Protein AF-A0A8T6IIN9-F1 (afdb_monomer_lite)

Radius of gyration: 18.62 Å; chains: 1; bounding box: 38×16×51 Å

Sequence (48 aa):
MAPAANINARVAGMTPYQPGKPIEELARELGLSDIVKLASNENPRGPG

Secondary structure (DSSP, 8-state):
----TTS-HHHHTSPPP-PPPPHHHHHHHHT-S-----SS---TT---

Structure (mmCIF, N/CA/C/O backbone):
data_AF-A0A8T6IIN9-F1
#
_entry.id   AF-A0A8T6IIN9-F1
#
loop_
_atom_site.group_PDB
_atom_site.id
_atom_site.type_symbol
_atom_site.label_atom_id
_atom_site.label_alt_id
_atom_site.label_comp_id
_atom_site.label_asym_id
_atom_site.label_entity_id
_atom_site.label_seq_id
_atom_site.pdbx_PDB_ins_code
_atom_site.Cartn_x
_atom_site.Cartn_y
_atom_site.Cartn_z
_atom_site.occupancy
_atom_site.B_iso_or_equiv
_atom_site.auth_seq_id
_atom_site.auth_comp_id
_atom_site.auth_asym_id
_atom_site.auth_atom_id
_atom_site.pdbx_PDB_model_num
ATOM 1 N N . MET A 1 1 ? 6.541 4.846 -29.750 1.00 49.97 1 MET A N 1
ATOM 2 C CA . MET A 1 1 ? 7.546 4.923 -28.670 1.00 49.97 1 MET A CA 1
ATOM 3 C C . MET A 1 1 ? 8.731 4.077 -29.104 1.00 49.97 1 MET A C 1
ATOM 5 O O . MET A 1 1 ? 8.561 2.875 -29.246 1.00 49.97 1 MET A O 1
ATOM 9 N N . ALA A 1 2 ? 9.857 4.694 -29.473 1.00 50.25 2 ALA A N 1
ATOM 10 C CA . ALA A 1 2 ? 11.049 3.948 -29.882 1.00 50.25 2 ALA A CA 1
ATOM 11 C C . ALA A 1 2 ? 11.573 3.126 -28.688 1.00 50.25 2 ALA A C 1
ATOM 13 O O . ALA A 1 2 ? 11.501 3.626 -27.561 1.00 50.25 2 ALA A O 1
ATOM 14 N N . PRO A 1 3 ? 12.067 1.890 -28.885 1.00 54.72 3 PRO A N 1
ATOM 15 C CA . PRO A 1 3 ? 12.636 1.124 -27.788 1.00 54.72 3 PRO A CA 1
ATOM 16 C C . PRO A 1 3 ? 13.840 1.887 -27.237 1.00 54.72 3 PRO A C 1
ATOM 18 O O . PRO A 1 3 ? 14.693 2.354 -27.992 1.00 54.72 3 PRO A O 1
ATOM 21 N N . ALA A 1 4 ? 13.881 2.050 -25.916 1.00 63.50 4 ALA A N 1
ATOM 22 C CA . ALA A 1 4 ? 14.997 2.658 -25.215 1.00 63.50 4 ALA A CA 1
ATOM 23 C C . ALA A 1 4 ? 16.263 1.842 -25.513 1.00 63.50 4 ALA A C 1
ATOM 25 O O . ALA A 1 4 ? 16.473 0.770 -24.949 1.00 63.50 4 ALA A O 1
ATOM 26 N N . ALA A 1 5 ? 17.085 2.339 -26.437 1.00 66.12 5 ALA A N 1
ATOM 27 C CA . ALA A 1 5 ? 18.189 1.616 -27.068 1.00 66.12 5 ALA A CA 1
ATOM 28 C C . ALA A 1 5 ? 19.351 1.250 -26.118 1.00 66.12 5 ALA A C 1
ATOM 30 O O . ALA A 1 5 ? 20.399 0.808 -26.575 1.00 66.12 5 ALA A O 1
ATOM 31 N N . ASN A 1 6 ? 19.185 1.422 -24.803 1.00 83.00 6 ASN A N 1
ATOM 32 C CA . ASN A 1 6 ? 20.217 1.167 -23.803 1.00 83.00 6 ASN A CA 1
ATOM 33 C C . ASN A 1 6 ? 19.666 0.569 -22.490 1.00 83.00 6 ASN A C 1
ATOM 35 O O . ASN A 1 6 ? 20.220 0.796 -21.417 1.00 83.00 6 ASN A O 1
ATOM 39 N N . ILE A 1 7 ? 18.543 -0.159 -22.545 1.00 87.50 7 ILE A N 1
ATOM 40 C CA . ILE A 1 7 ? 18.010 -0.893 -21.386 1.00 87.50 7 ILE A CA 1
ATOM 41 C C . ILE A 1 7 ? 18.477 -2.350 -21.447 1.00 87.50 7 ILE A C 1
ATOM 43 O O . ILE A 1 7 ? 18.391 -3.002 -22.486 1.00 87.50 7 ILE A O 1
ATOM 47 N N . ASN A 1 8 ? 18.954 -2.879 -20.317 1.00 92.62 8 ASN A N 1
ATOM 48 C CA . ASN A 1 8 ? 19.313 -4.290 -20.195 1.00 92.62 8 ASN A CA 1
ATOM 49 C C . ASN A 1 8 ? 18.107 -5.185 -20.533 1.00 92.62 8 ASN A C 1
ATOM 51 O O . ASN A 1 8 ? 17.024 -4.997 -19.979 1.00 92.62 8 ASN A O 1
ATOM 55 N N . ALA A 1 9 ? 18.304 -6.200 -21.378 1.00 92.25 9 ALA A N 1
ATOM 56 C CA . ALA A 1 9 ? 17.233 -7.091 -21.830 1.00 92.25 9 ALA A CA 1
ATOM 57 C C . ALA A 1 9 ? 16.454 -7.759 -20.680 1.00 92.25 9 ALA A C 1
ATOM 59 O O . ALA A 1 9 ? 15.251 -7.977 -20.801 1.00 92.25 9 ALA A O 1
ATOM 60 N N . ARG A 1 10 ? 17.109 -8.033 -19.541 1.00 92.94 10 ARG A N 1
ATOM 61 C CA . ARG A 1 10 ? 16.440 -8.592 -18.357 1.00 92.94 10 ARG A CA 1
ATOM 62 C C . ARG A 1 10 ? 15.454 -7.610 -17.743 1.00 92.94 10 ARG A C 1
ATOM 64 O O . ARG A 1 10 ? 14.376 -8.026 -17.358 1.00 92.94 10 ARG A O 1
ATOM 71 N N . VAL A 1 11 ? 15.810 -6.327 -17.692 1.00 91.94 11 VAL A N 1
ATOM 72 C CA . VAL A 1 11 ? 14.948 -5.263 -17.158 1.00 91.94 11 VAL A CA 1
ATOM 73 C C . VAL A 1 11 ? 13.789 -4.989 -18.112 1.00 91.94 11 VAL A C 1
ATOM 75 O O . VAL A 1 11 ? 12.656 -4.855 -17.670 1.00 91.94 11 VAL A O 1
ATOM 78 N N . ALA A 1 12 ? 14.048 -4.978 -19.423 1.00 90.94 12 ALA A N 1
ATOM 79 C CA . ALA A 1 12 ? 13.005 -4.796 -20.434 1.00 90.94 12 ALA A CA 1
ATOM 80 C C . ALA A 1 12 ? 11.949 -5.920 -20.427 1.00 90.94 12 ALA A C 1
ATOM 82 O O . ALA A 1 12 ? 10.810 -5.685 -20.817 1.00 90.94 12 ALA A O 1
ATOM 83 N N . GLY A 1 13 ? 12.321 -7.127 -19.982 1.00 92.19 13 GLY A N 1
ATOM 84 C CA . GLY A 1 13 ? 11.408 -8.259 -19.815 1.00 92.19 13 GLY A CA 1
ATOM 85 C C . GLY A 1 13 ? 10.657 -8.297 -18.479 1.00 92.19 13 GLY A C 1
ATOM 86 O O . GLY A 1 13 ? 9.826 -9.182 -18.290 1.00 92.19 13 GLY A O 1
ATOM 87 N N . MET A 1 14 ? 10.941 -7.387 -17.541 1.00 94.75 14 MET A N 1
ATOM 88 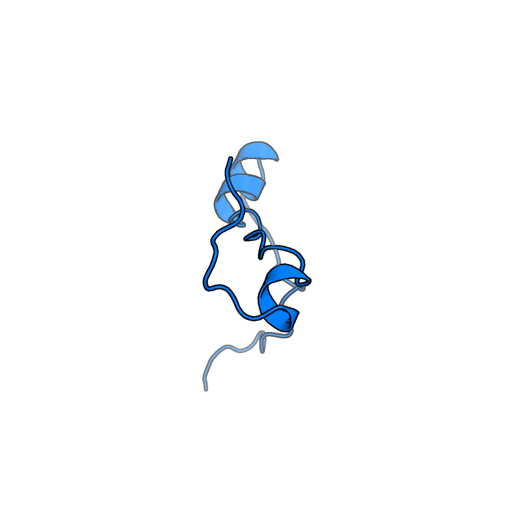C CA . MET A 1 14 ? 10.221 -7.331 -16.267 1.00 94.75 14 MET A CA 1
ATOM 89 C C . MET A 1 14 ? 8.862 -6.664 -16.451 1.00 94.75 14 MET A C 1
ATOM 91 O O . MET A 1 14 ? 8.739 -5.641 -17.124 1.00 94.75 14 MET A O 1
ATOM 95 N N . THR A 1 15 ? 7.843 -7.198 -15.781 1.00 94.50 15 THR A N 1
ATOM 96 C CA . THR A 1 15 ? 6.571 -6.491 -15.626 1.00 94.50 15 THR A CA 1
ATOM 97 C C . THR A 1 15 ? 6.821 -5.186 -14.866 1.00 94.50 15 THR A C 1
ATOM 99 O O . THR A 1 15 ? 7.393 -5.235 -13.771 1.00 94.50 15 THR A O 1
ATOM 102 N N . PRO A 1 16 ? 6.408 -4.022 -15.401 1.00 93.56 16 PRO A N 1
ATOM 103 C CA . PRO A 1 16 ? 6.535 -2.759 -14.690 1.00 93.56 16 PRO A CA 1
ATOM 104 C C . PRO A 1 16 ? 5.860 -2.822 -13.321 1.00 93.56 16 PRO A C 1
ATOM 106 O O . PRO A 1 16 ? 4.749 -3.342 -13.195 1.00 93.56 16 PRO A O 1
ATOM 109 N N . TYR A 1 17 ? 6.525 -2.273 -12.305 1.00 94.25 17 TYR A N 1
ATOM 110 C CA . TYR A 1 17 ? 5.948 -2.171 -10.970 1.00 94.25 17 TYR A CA 1
ATOM 111 C C . TYR A 1 17 ? 4.700 -1.292 -11.016 1.00 94.25 17 TYR A C 1
ATOM 113 O O . TYR A 1 17 ? 4.764 -0.120 -11.391 1.00 94.25 17 TYR A O 1
ATOM 121 N N . GLN A 1 18 ? 3.571 -1.869 -10.622 1.00 92.81 18 GLN A N 1
ATOM 122 C CA . GLN A 1 18 ? 2.339 -1.131 -10.408 1.00 92.81 18 GLN A CA 1
ATOM 123 C C . GLN A 1 18 ? 2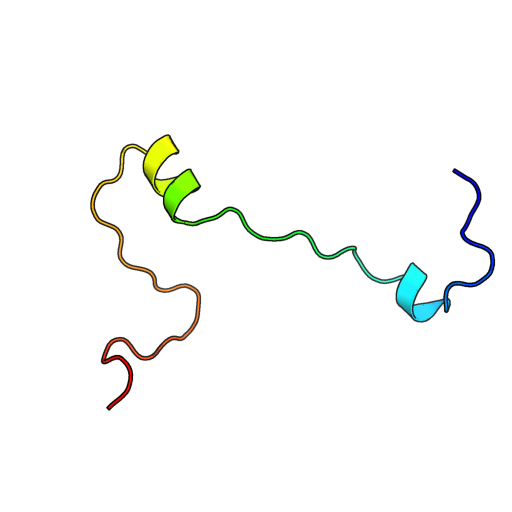.184 -0.937 -8.902 1.00 92.81 18 GLN A C 1
ATOM 125 O O . GLN A 1 18 ? 1.999 -1.928 -8.189 1.00 92.81 18 GLN A O 1
ATOM 130 N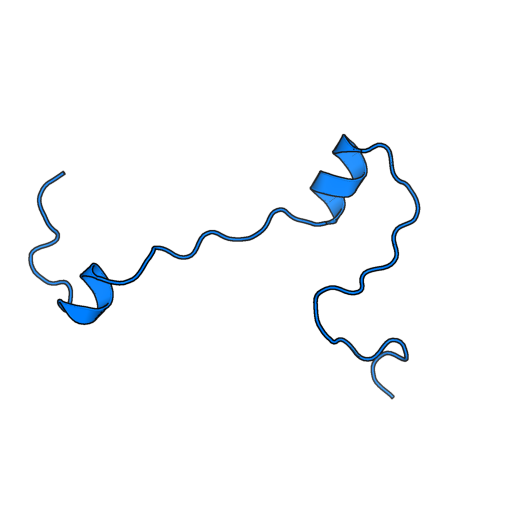 N . PRO A 1 19 ? 2.302 0.299 -8.389 1.00 91.94 19 PRO A N 1
ATOM 131 C CA . PRO A 1 19 ? 2.039 0.545 -6.983 1.00 91.94 19 PRO A CA 1
ATOM 132 C C . PRO A 1 19 ? 0.586 0.186 -6.663 1.00 91.94 19 PRO A C 1
ATOM 134 O O . PRO A 1 19 ? -0.327 0.477 -7.438 1.00 91.94 19 PRO A O 1
ATOM 137 N N . GLY A 1 20 ? 0.380 -0.448 -5.510 1.00 90.31 20 GLY A N 1
ATOM 138 C CA . GLY A 1 20 ? -0.960 -0.679 -4.985 1.00 90.31 20 GLY A CA 1
ATOM 139 C C . GLY A 1 20 ? -1.662 0.638 -4.647 1.00 90.31 20 GLY A C 1
ATOM 140 O O . GLY A 1 20 ? -1.019 1.656 -4.384 1.00 90.31 20 GLY A O 1
ATOM 141 N N . LYS A 1 21 ? -2.995 0.602 -4.631 1.00 91.69 21 LYS A N 1
ATOM 142 C CA . LYS A 1 21 ? -3.819 1.726 -4.184 1.00 91.69 21 LYS A CA 1
ATOM 143 C C . LYS A 1 21 ? -3.569 2.021 -2.693 1.00 91.69 21 LYS A C 1
ATOM 145 O O . LYS A 1 21 ? -3.518 1.064 -1.916 1.00 91.69 21 LYS A O 1
ATOM 150 N N . PRO A 1 22 ? -3.457 3.295 -2.270 1.00 92.44 22 PRO A N 1
ATOM 151 C CA . PRO A 1 22 ? -3.403 3.647 -0.853 1.00 92.44 22 PRO A CA 1
ATOM 152 C C . PRO A 1 22 ? -4.633 3.131 -0.099 1.00 92.44 22 PRO A C 1
ATOM 154 O O . PRO A 1 22 ? -5.758 3.200 -0.604 1.00 92.44 22 PRO A O 1
ATOM 157 N N . ILE A 1 23 ? -4.432 2.629 1.120 1.00 91.00 23 ILE A N 1
ATOM 158 C CA . ILE A 1 23 ? -5.521 2.052 1.920 1.00 91.00 23 ILE A CA 1
ATOM 159 C C . ILE A 1 23 ? -6.561 3.115 2.296 1.00 91.00 23 ILE A C 1
ATOM 161 O O . ILE A 1 23 ? -7.753 2.826 2.306 1.00 91.00 23 ILE A O 1
ATOM 165 N N . GLU A 1 24 ? -6.131 4.359 2.507 1.00 92.38 24 GLU A N 1
ATOM 166 C CA . GLU A 1 24 ? -6.981 5.508 2.828 1.00 92.38 24 GLU A CA 1
ATOM 167 C C . GLU A 1 24 ? -7.900 5.876 1.658 1.00 92.38 24 GLU A C 1
ATOM 169 O O . GLU A 1 24 ? -9.059 6.247 1.845 1.00 92.38 24 GLU A O 1
ATOM 174 N N . GLU A 1 25 ? -7.394 5.752 0.430 1.00 94.69 25 GLU A N 1
ATOM 175 C CA . GLU A 1 25 ? -8.175 6.024 -0.773 1.00 94.69 25 GLU A CA 1
ATOM 176 C C . GLU A 1 25 ? -9.250 4.954 -0.973 1.00 94.69 25 GLU A C 1
ATOM 178 O O . GLU A 1 25 ? -10.406 5.284 -1.235 1.00 94.69 25 GLU A O 1
ATOM 183 N N . LEU A 1 26 ? -8.886 3.683 -0.779 1.00 93.06 26 LEU A N 1
ATOM 184 C CA . LEU A 1 26 ? -9.826 2.565 -0.810 1.00 93.06 26 LEU A CA 1
ATOM 185 C C . LEU A 1 26 ? -10.894 2.690 0.290 1.00 93.06 26 LEU A C 1
ATOM 187 O O . LEU A 1 26 ? -12.075 2.481 0.024 1.00 93.06 26 LEU A O 1
ATOM 191 N N . ALA A 1 27 ? -10.495 3.074 1.506 1.00 94.94 27 ALA A N 1
ATOM 192 C CA . ALA A 1 27 ? -11.401 3.296 2.630 1.00 94.94 27 ALA A CA 1
ATOM 193 C C . ALA A 1 27 ? -12.470 4.342 2.297 1.00 94.94 27 ALA A C 1
ATOM 195 O O . ALA A 1 27 ? -13.662 4.105 2.491 1.00 94.94 27 ALA A O 1
ATOM 196 N N . ARG A 1 28 ? -12.045 5.479 1.728 1.00 95.25 28 ARG A N 1
ATOM 197 C CA . ARG A 1 28 ? -12.941 6.566 1.321 1.00 95.25 28 ARG A CA 1
ATOM 198 C C . ARG A 1 28 ? -13.927 6.128 0.241 1.00 95.25 28 ARG A C 1
ATOM 200 O O . ARG A 1 28 ? -15.094 6.493 0.316 1.00 95.25 28 ARG A O 1
ATOM 207 N N . GLU A 1 29 ? -13.476 5.362 -0.749 1.00 96.62 29 GLU A N 1
ATOM 208 C CA . GLU A 1 29 ? -14.346 4.858 -1.821 1.00 96.62 29 GLU A CA 1
ATOM 209 C C . GLU A 1 29 ? -15.395 3.867 -1.327 1.00 96.62 29 GLU A C 1
ATOM 211 O O . GLU A 1 29 ? -16.526 3.880 -1.808 1.00 96.62 29 GLU A O 1
ATOM 216 N N . LEU A 1 30 ? -15.032 3.029 -0.356 1.00 95.88 30 LEU A N 1
ATOM 217 C CA . LEU A 1 30 ? -15.934 2.040 0.229 1.00 95.88 30 LEU A CA 1
ATOM 218 C C . LEU A 1 30 ? -16.781 2.600 1.384 1.00 95.88 30 LEU A C 1
ATOM 220 O O . LEU A 1 30 ? -17.639 1.891 1.902 1.00 95.88 30 LEU A O 1
ATOM 224 N N . GLY A 1 31 ? -16.553 3.852 1.798 1.00 96.69 31 GLY A N 1
ATOM 225 C CA . GLY A 1 31 ? -17.247 4.471 2.930 1.00 96.69 31 GLY A CA 1
ATOM 226 C C . GLY A 1 31 ? -16.896 3.843 4.283 1.00 96.69 31 GLY A C 1
ATOM 227 O O . GLY A 1 31 ? -17.719 3.850 5.196 1.00 96.69 31 GLY A O 1
ATOM 228 N N . LEU A 1 32 ? -15.695 3.274 4.411 1.00 96.56 32 LEU A N 1
ATOM 229 C CA . LEU A 1 32 ? -15.232 2.597 5.619 1.00 96.56 32 LEU A CA 1
ATOM 230 C C . LEU A 1 32 ? -14.477 3.568 6.528 1.00 96.56 32 LEU A C 1
ATOM 232 O O . LEU A 1 32 ? -13.542 4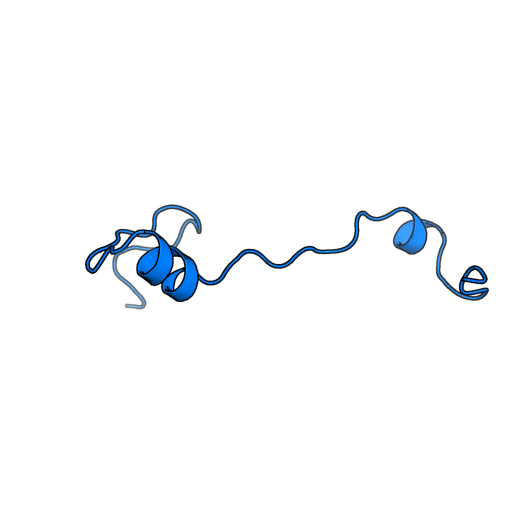.241 6.097 1.00 96.56 32 LEU A O 1
ATOM 236 N N . SER A 1 33 ? -14.866 3.604 7.800 1.00 92.25 33 SER A N 1
ATOM 237 C CA . SER A 1 33 ? -14.197 4.390 8.843 1.00 92.25 33 SER A CA 1
ATOM 238 C C . SER A 1 33 ? -13.283 3.559 9.746 1.00 92.25 33 SER A C 1
ATOM 240 O O . SER A 1 33 ? -12.457 4.131 10.448 1.00 92.25 33 SER A O 1
ATOM 242 N N . ASP A 1 34 ? -13.443 2.234 9.747 1.00 92.56 34 ASP A N 1
ATOM 243 C CA . ASP A 1 34 ? -12.665 1.299 10.562 1.00 92.56 34 ASP A CA 1
ATOM 244 C C . ASP A 1 34 ? -12.214 0.110 9.704 1.00 92.56 34 ASP A C 1
ATOM 246 O O . ASP A 1 34 ? -13.021 -0.498 8.994 1.00 92.56 34 ASP A O 1
ATOM 250 N N . ILE A 1 35 ? -10.909 -0.171 9.704 1.00 91.31 35 ILE A N 1
ATOM 251 C CA . ILE A 1 35 ? -10.268 -1.168 8.841 1.00 91.31 35 ILE A CA 1
ATOM 252 C C . ILE A 1 35 ? -9.152 -1.864 9.616 1.00 91.31 35 ILE A C 1
ATOM 254 O O . ILE A 1 35 ? -8.271 -1.224 10.186 1.00 91.31 35 ILE A O 1
ATOM 258 N N . VAL A 1 36 ? -9.129 -3.195 9.535 1.00 90.56 36 VAL A N 1
ATOM 259 C CA . VAL A 1 36 ? -8.033 -4.024 10.048 1.00 90.56 36 VAL A CA 1
ATOM 260 C C . VAL A 1 36 ? -7.166 -4.500 8.882 1.00 90.56 36 VAL A C 1
ATOM 262 O O . VAL A 1 36 ? -7.617 -5.244 8.010 1.00 90.56 36 VAL A O 1
ATOM 265 N N . LYS A 1 37 ? -5.898 -4.080 8.858 1.00 88.62 37 LYS A N 1
ATOM 266 C CA . LYS A 1 37 ? -4.925 -4.457 7.823 1.00 88.62 37 LYS A CA 1
ATOM 267 C C . LYS A 1 37 ? -4.275 -5.806 8.152 1.00 88.62 37 LYS A C 1
ATOM 269 O O . LYS A 1 37 ? -3.542 -5.917 9.126 1.00 88.62 37 LYS A O 1
ATOM 274 N N . LEU A 1 38 ? -4.480 -6.808 7.291 1.00 90.94 38 LEU A N 1
ATOM 275 C CA . LEU A 1 38 ? -3.882 -8.153 7.421 1.00 90.94 38 LEU A CA 1
ATOM 276 C C . LEU A 1 38 ? -2.930 -8.525 6.264 1.00 90.94 38 LEU A C 1
ATOM 278 O O . LEU A 1 38 ? -2.464 -9.655 6.182 1.00 90.94 38 LEU A O 1
ATOM 282 N N . ALA A 1 39 ? -2.638 -7.587 5.356 1.00 88.12 39 ALA A N 1
ATOM 283 C CA . ALA A 1 39 ? -2.027 -7.882 4.054 1.00 88.12 39 ALA A CA 1
ATOM 284 C C . ALA A 1 39 ? -0.488 -7.746 3.980 1.00 88.12 39 ALA A C 1
ATOM 286 O O . ALA A 1 39 ? 0.087 -8.009 2.928 1.00 88.12 39 ALA A O 1
ATOM 287 N N . SER A 1 40 ? 0.191 -7.321 5.054 1.00 88.19 40 SER A N 1
ATOM 288 C CA . SER A 1 40 ? 1.635 -6.991 5.020 1.00 88.19 40 SER A CA 1
ATOM 289 C C . SER A 1 40 ? 2.505 -7.802 5.981 1.00 88.19 40 SER A C 1
ATOM 291 O O . SER A 1 40 ? 3.684 -7.496 6.121 1.00 88.19 40 SER A O 1
ATOM 293 N N . ASN A 1 41 ? 1.951 -8.828 6.637 1.00 91.38 41 ASN A N 1
ATOM 294 C CA . ASN A 1 41 ? 2.657 -9.631 7.648 1.00 91.38 41 ASN A CA 1
ATOM 295 C C . ASN A 1 41 ? 3.311 -8.785 8.764 1.00 91.38 41 ASN A C 1
ATOM 297 O O . ASN A 1 41 ? 4.350 -9.153 9.309 1.00 91.38 41 ASN A O 1
ATOM 301 N N . GLU A 1 42 ? 2.724 -7.632 9.086 1.00 91.75 42 GLU A N 1
ATOM 302 C CA . GLU A 1 42 ? 3.214 -6.740 10.137 1.00 91.75 42 GLU A CA 1
ATOM 303 C C . GLU A 1 42 ? 2.923 -7.331 11.522 1.00 91.75 42 GLU A C 1
ATOM 305 O O . GLU A 1 42 ? 1.927 -8.032 11.718 1.00 91.75 42 GLU A O 1
ATOM 310 N N . ASN A 1 43 ? 3.784 -7.041 12.504 1.00 91.69 43 ASN A N 1
ATOM 311 C CA . ASN A 1 43 ? 3.510 -7.411 13.889 1.00 91.69 43 ASN A CA 1
ATOM 312 C C . ASN A 1 43 ? 2.378 -6.518 14.432 1.00 91.69 43 ASN A C 1
ATOM 314 O O . ASN A 1 43 ? 2.591 -5.309 14.562 1.00 91.69 43 ASN A O 1
ATOM 318 N N . PRO A 1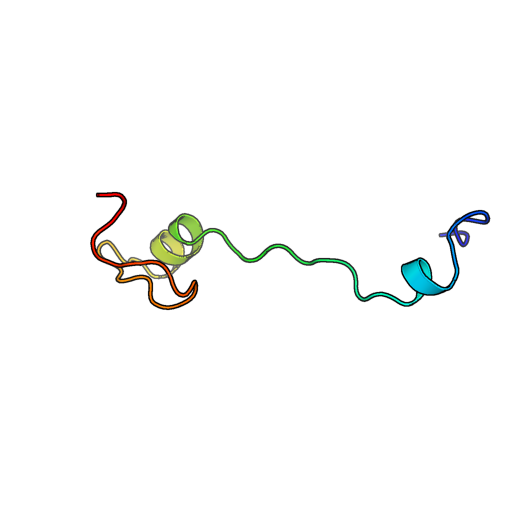 44 ? 1.216 -7.076 14.823 1.00 90.44 44 PRO A N 1
ATOM 319 C CA . PRO A 1 44 ? 0.087 -6.279 15.302 1.00 90.44 44 PRO A CA 1
ATOM 320 C C . PRO A 1 44 ? 0.372 -5.548 16.622 1.00 90.44 44 PRO A C 1
ATOM 322 O O . PRO A 1 44 ? -0.381 -4.659 17.001 1.00 90.44 44 PRO A O 1
ATOM 325 N N . ARG A 1 45 ? 1.444 -5.911 17.339 1.00 91.06 45 ARG A N 1
ATOM 326 C CA . ARG A 1 45 ? 1.837 -5.271 18.604 1.00 91.06 45 ARG A CA 1
ATOM 327 C C . ARG A 1 45 ? 2.636 -3.979 18.406 1.00 91.06 45 ARG A C 1
ATOM 329 O O . ARG A 1 45 ? 2.867 -3.280 19.385 1.00 91.06 45 ARG A O 1
ATOM 336 N N . GLY A 1 46 ? 3.049 -3.671 17.175 1.00 88.06 46 GLY A N 1
ATOM 337 C CA . GLY A 1 46 ? 3.941 -2.550 16.885 1.00 88.06 46 GLY A CA 1
ATOM 338 C C . GLY A 1 46 ? 5.396 -2.805 17.312 1.00 88.06 46 GLY A C 1
ATOM 339 O O . GLY A 1 46 ? 5.746 -3.930 17.690 1.00 88.06 46 GLY A O 1
ATOM 340 N N . PRO A 1 47 ? 6.272 -1.792 17.202 1.00 91.62 47 PRO A N 1
ATOM 341 C CA . PRO A 1 47 ? 7.614 -1.849 17.775 1.00 91.62 47 PRO A CA 1
ATOM 342 C C . PRO A 1 47 ? 7.534 -1.915 19.310 1.00 91.62 47 PRO A C 1
ATOM 344 O O . PRO A 1 47 ? 6.688 -1.252 19.911 1.00 91.62 47 PRO A O 1
ATOM 347 N N . GLY A 1 48 ? 8.388 -2.746 19.916 1.00 78.62 48 GLY A N 1
ATOM 348 C CA . GLY A 1 48 ? 8.534 -2.871 21.372 1.00 78.62 48 GLY A CA 1
ATOM 349 C C . GLY A 1 48 ? 9.576 -1.930 21.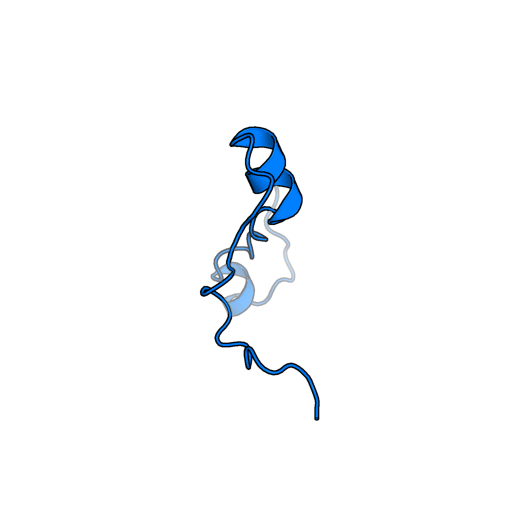953 1.00 78.62 48 GLY A C 1
ATOM 350 O O . GLY A 1 48 ? 10.401 -1.409 21.168 1.00 78.62 48 GLY A O 1
#

pLDDT: mean 88.09, std 11.3, range [49.97, 96.69]

Foldseek 3Di:
DPPPPDDDPVVVPDDDDDDDDDPVVVCVVVVHPDDDDPPPPDDPVPDD